Protein AF-A0A8S8YE84-F1 (afdb_monomer)

Solvent-accessible surface area (backbone atoms only — not comparable to full-atom values): 8171 Å² total; per-residue (Å²): 135,80,80,78,67,83,78,55,69,49,54,36,34,30,76,37,58,85,49,48,85,83,68,82,84,55,29,76,72,61,69,41,70,34,80,41,85,93,68,69,41,74,87,87,83,79,94,65,57,44,78,41,42,28,37,36,42,40,28,42,82,83,72,57,69,50,77,49,81,46,81,45,76,43,71,65,81,81,84,68,77,81,56,85,89,72,59,50,74,67,53,52,55,53,48,66,70,67,57,50,74,70,57,52,51,51,53,51,50,53,51,49,51,51,63,68,58,59,77,76,72,82,81,80,86,84,134

Foldseek 3Di:
DDPPDPWQKFKWKQWAQVDDPVPPPGSRPPTDGAPDSVPSDDDDDDPDWAKGKMKMWIATPVRDIDMDIDIDTGDDDDPDDDDPVPADPVNVVVVVVVDDPVNVVVVVVVVVCCVVVPPPPPPPPDD

Nearest PDB structures (foldseek):
  4jgu-assembly2_B  TM=8.884E-01  e=2.080E-02  Hathewaya histolytica
  6aem-assembly2_B  TM=9.064E-01  e=4.251E-02  Vibrio anguillarum
  4l9d-assembly2_B  TM=8.237E-01  e=3.773E-02  Vibrio cholerae M66-2
  4kkq-assembly1_B  TM=4.830E-01  e=1.124E+00  Vibrio cholerae MJ-1236
  4be5-assembly1_A  TM=3.523E-01  e=7.411E-01  Vibrio cholerae MJ-1236

Mean predicted aligned error: 15.12 Å

Secondary structure (DSSP, 8-state):
---------EEEEES-TT--SS-SS-SS--PBPPSSTTTT------SS-EEEEEEEEEE-TT--EEEEEEEEEEPPP--SPPPGGG--HHHHHHHHHH--HHHHHHHHHHHHHHHHHGGGSTTSS--

pLDDT: mean 82.08, std 15.14, range [37.94, 97.88]

Radius of gyration: 28.69 Å; Cα contacts (8 Å, |Δi|>4): 138; chains: 1; bounding box: 57×72×67 Å

Structure (mmCIF, N/CA/C/O backbone):
data_AF-A0A8S8YE84-F1
#
_entry.id   AF-A0A8S8YE84-F1
#
loop_
_atom_site.group_PDB
_atom_site.id
_atom_site.type_symbol
_atom_site.label_atom_id
_atom_site.label_alt_id
_atom_site.label_comp_id
_atom_site.label_asym_id
_atom_site.label_entity_id
_atom_site.label_seq_id
_atom_site.pdbx_PDB_ins_code
_atom_site.Cartn_x
_atom_site.Cartn_y
_atom_site.Cartn_z
_atom_site.occupancy
_atom_site.B_iso_or_equiv
_atom_site.auth_seq_id
_atom_site.auth_comp_id
_atom_site.auth_asym_id
_atom_site.auth_atom_id
_atom_site.pdbx_PDB_model_num
ATOM 1 N N . MET A 1 1 ? -23.578 17.883 32.231 1.00 37.94 1 MET A N 1
ATOM 2 C CA . MET A 1 1 ? -22.298 17.908 31.494 1.00 37.94 1 MET A CA 1
ATOM 3 C C . MET A 1 1 ? -21.721 16.506 31.522 1.00 37.94 1 MET A C 1
ATOM 5 O O . MET A 1 1 ? -21.275 16.076 32.575 1.00 37.94 1 MET A O 1
ATOM 9 N N . ARG A 1 2 ? -21.852 15.749 30.427 1.00 41.88 2 ARG A N 1
ATOM 10 C CA . ARG A 1 2 ? -21.167 14.459 30.274 1.00 41.88 2 ARG A CA 1
ATOM 11 C C . ARG A 1 2 ? -19.778 14.769 29.732 1.00 41.88 2 ARG A C 1
ATOM 13 O O . ARG A 1 2 ? -19.678 15.458 28.721 1.00 41.88 2 ARG A O 1
ATOM 20 N N . CYS A 1 3 ? -18.744 14.328 30.441 1.00 47.53 3 CYS A N 1
ATOM 21 C CA . CYS A 1 3 ? -17.380 14.345 29.940 1.00 47.53 3 CYS A CA 1
ATOM 22 C C . CYS A 1 3 ? -17.359 13.565 28.624 1.00 47.53 3 CYS A C 1
ATOM 24 O O . CYS A 1 3 ? -17.723 12.389 28.600 1.00 47.53 3 CYS A O 1
ATOM 26 N N . LEU A 1 4 ? -16.995 14.240 27.536 1.00 48.81 4 LEU A N 1
ATOM 27 C CA . LEU A 1 4 ? -16.584 13.584 26.307 1.00 48.81 4 LEU A CA 1
ATOM 28 C C . LEU A 1 4 ? -15.291 12.852 26.667 1.00 48.81 4 LEU A C 1
ATOM 30 O O . LEU A 1 4 ? -14.251 13.486 26.822 1.00 48.81 4 LEU A O 1
ATOM 34 N N . ALA A 1 5 ? -15.387 11.546 26.919 1.00 53.44 5 ALA A N 1
ATOM 35 C CA . ALA A 1 5 ? -14.217 10.685 26.878 1.00 53.44 5 ALA A CA 1
ATOM 36 C C . ALA A 1 5 ? -13.524 10.954 25.538 1.00 53.44 5 ALA A C 1
ATOM 38 O O . ALA A 1 5 ? -14.217 11.060 24.524 1.00 53.44 5 ALA A O 1
ATOM 39 N N . GLU A 1 6 ? -12.203 11.126 25.540 1.00 58.94 6 GLU A N 1
ATOM 40 C CA . GLU A 1 6 ? -11.406 11.137 24.314 1.00 58.94 6 GLU A CA 1
ATOM 41 C C . GLU A 1 6 ? -11.831 9.935 23.469 1.00 58.94 6 GLU A C 1
ATOM 43 O O . GLU A 1 6 ? -11.567 8.785 23.816 1.00 58.94 6 GLU A O 1
ATOM 48 N N . GLN A 1 7 ? -12.587 10.194 22.403 1.00 65.00 7 GLN A N 1
ATOM 49 C CA . GLN A 1 7 ? -13.010 9.159 21.475 1.00 65.00 7 GLN A CA 1
ATOM 50 C C . GLN A 1 7 ? -11.792 8.845 20.616 1.00 65.00 7 GLN A C 1
ATOM 52 O O . GLN A 1 7 ? -11.568 9.460 19.577 1.00 65.00 7 GLN A O 1
ATOM 57 N N . ARG A 1 8 ? -10.943 7.950 21.123 1.00 78.31 8 ARG A N 1
ATOM 58 C CA . ARG A 1 8 ? -9.811 7.413 20.379 1.00 78.31 8 ARG A CA 1
ATOM 59 C C . ARG A 1 8 ? -10.351 6.389 19.390 1.00 78.31 8 ARG A C 1
ATOM 61 O O . ARG A 1 8 ? -10.933 5.391 19.807 1.00 78.31 8 ARG A O 1
ATOM 68 N N . ILE A 1 9 ? -10.168 6.662 18.105 1.00 87.56 9 ILE A N 1
ATOM 69 C CA . ILE A 1 9 ? -10.390 5.682 17.046 1.00 87.56 9 ILE A CA 1
ATOM 70 C C . ILE A 1 9 ? -9.145 4.803 16.975 1.00 87.56 9 ILE A C 1
ATOM 72 O O . ILE A 1 9 ? -8.027 5.304 17.082 1.00 87.56 9 ILE A O 1
ATOM 76 N N . LEU A 1 10 ? -9.334 3.498 16.833 1.00 89.75 10 LEU A N 1
ATOM 77 C CA . LEU A 1 10 ? -8.271 2.567 16.470 1.00 89.75 10 LEU A CA 1
ATOM 78 C C . LEU A 1 10 ? -8.476 2.208 15.004 1.00 89.75 10 LEU A C 1
ATOM 80 O O . LEU A 1 10 ? -9.590 1.855 14.633 1.00 89.75 10 LEU A O 1
ATOM 84 N N . ALA A 1 11 ? -7.434 2.335 14.186 1.00 91.94 11 ALA A N 1
ATOM 85 C CA . ALA A 1 11 ? -7.480 1.920 12.789 1.00 91.94 11 ALA A CA 1
ATOM 86 C C . ALA A 1 11 ? -6.453 0.817 12.544 1.00 91.94 11 ALA A C 1
ATOM 88 O O . ALA A 1 11 ? -5.300 0.976 12.946 1.00 91.94 11 ALA A O 1
ATOM 89 N N . LEU A 1 12 ? -6.871 -0.257 11.887 1.00 94.81 12 LEU A N 1
ATOM 90 C CA . LEU A 1 12 ? -6.040 -1.372 11.448 1.00 94.81 12 LEU A CA 1
ATOM 91 C C . LEU A 1 12 ? -6.104 -1.481 9.925 1.00 94.81 12 LEU A C 1
ATOM 93 O O . LEU A 1 12 ? -7.088 -1.068 9.306 1.00 94.81 12 LEU A O 1
ATOM 97 N N . TRP A 1 13 ? -5.031 -1.998 9.337 1.00 96.25 13 TRP A N 1
ATOM 98 C CA . TRP A 1 13 ? -4.847 -2.077 7.893 1.00 96.25 13 TRP A CA 1
ATOM 99 C C . TRP A 1 13 ? -4.606 -3.517 7.468 1.00 96.25 13 TRP A C 1
ATOM 101 O O . TRP A 1 13 ? -3.699 -4.145 7.986 1.00 96.25 13 TRP A O 1
ATOM 111 N N . GLU A 1 14 ? -5.363 -3.987 6.495 1.00 96.88 14 GLU A N 1
ATOM 112 C CA . GLU A 1 14 ? -5.089 -5.180 5.700 1.00 96.88 14 GLU A CA 1
ATOM 113 C C . GLU A 1 14 ? -4.572 -4.696 4.339 1.00 96.88 14 GLU A C 1
ATOM 115 O O . GLU A 1 14 ? -5.203 -3.848 3.700 1.00 96.88 14 GLU A O 1
ATOM 120 N N . LEU A 1 15 ? -3.380 -5.130 3.943 1.00 96.06 15 LEU A N 1
ATOM 121 C CA . LEU A 1 15 ? -2.613 -4.547 2.843 1.00 96.06 15 LEU A CA 1
ATOM 122 C C . LEU A 1 15 ? -2.822 -5.276 1.511 1.00 96.06 15 LEU A C 1
ATOM 124 O O . LEU A 1 15 ? -2.607 -4.656 0.465 1.00 96.06 15 LEU A O 1
ATOM 128 N N . ASP A 1 16 ? -3.265 -6.533 1.526 1.00 95.75 16 ASP A N 1
ATOM 129 C CA . ASP A 1 16 ? -3.649 -7.264 0.320 1.00 95.75 16 ASP A CA 1
ATOM 130 C C . ASP A 1 16 ? -4.636 -8.396 0.641 1.00 95.75 16 ASP A C 1
ATOM 132 O O . ASP A 1 16 ? -4.233 -9.462 1.077 1.00 95.75 16 ASP A O 1
ATOM 136 N N . LEU A 1 17 ? -5.922 -8.204 0.320 1.00 96.44 17 LEU A N 1
ATOM 137 C CA . LEU A 1 17 ? -6.990 -9.192 0.575 1.00 96.44 17 LEU A CA 1
ATOM 138 C C . LEU A 1 17 ? -6.828 -10.553 -0.139 1.00 96.44 17 LEU A C 1
ATOM 140 O O . LEU A 1 17 ? -7.696 -11.421 -0.011 1.00 96.44 17 LEU A O 1
ATOM 144 N N . GLU A 1 18 ? -5.812 -10.710 -0.988 1.00 95.38 18 GLU A N 1
ATOM 145 C CA . GLU A 1 18 ? -5.537 -11.943 -1.731 1.00 95.38 18 GLU A CA 1
ATOM 146 C C . GLU A 1 18 ? -4.329 -12.727 -1.189 1.00 95.38 18 GLU A C 1
ATOM 148 O O . GLU A 1 18 ? -4.059 -13.826 -1.688 1.00 95.38 18 GLU A O 1
ATOM 153 N N . VAL A 1 19 ? -3.604 -12.192 -0.203 1.00 94.12 19 VAL A N 1
ATOM 154 C CA . VAL A 1 19 ? -2.397 -12.804 0.366 1.00 94.12 19 VAL A CA 1
ATOM 155 C C . VAL A 1 19 ? -2.651 -13.159 1.825 1.00 94.12 19 VAL A C 1
ATOM 157 O O . VAL A 1 19 ? -3.117 -12.330 2.580 1.00 94.12 19 VAL A O 1
ATOM 160 N N . ASP A 1 20 ? -2.342 -14.403 2.180 1.00 95.31 20 ASP A N 1
ATOM 161 C CA . ASP A 1 20 ? -2.355 -14.919 3.552 1.00 95.31 20 ASP A CA 1
ATOM 162 C C . ASP A 1 20 ? -0.911 -14.864 4.075 1.00 95.31 20 ASP A C 1
ATOM 164 O O . ASP A 1 20 ? -0.086 -15.720 3.732 1.00 95.31 20 ASP A O 1
ATOM 168 N N . ASP A 1 21 ? -0.578 -13.780 4.778 1.00 93.12 21 ASP A N 1
ATOM 169 C CA . ASP A 1 21 ? 0.777 -13.468 5.250 1.00 93.12 21 ASP A CA 1
ATOM 170 C C . ASP A 1 21 ? 1.153 -14.277 6.506 1.00 93.12 21 ASP A C 1
ATOM 172 O O . ASP A 1 21 ? 2.339 -14.581 6.706 1.00 93.12 21 ASP A O 1
ATOM 176 N N . ASP A 1 22 ? 0.184 -14.619 7.364 1.00 94.38 22 ASP A N 1
ATOM 177 C CA . ASP A 1 22 ? 0.414 -15.397 8.588 1.00 94.38 22 ASP A CA 1
ATOM 178 C C . ASP A 1 22 ? 0.195 -16.920 8.445 1.00 94.38 22 ASP A C 1
ATOM 180 O O . ASP A 1 22 ? 0.552 -17.687 9.352 1.00 94.38 22 ASP A O 1
ATOM 184 N N . GLU A 1 23 ? -0.247 -17.354 7.262 1.00 95.94 23 GLU A N 1
ATOM 185 C CA . GLU A 1 23 ? -0.496 -18.736 6.843 1.00 95.94 23 GLU A CA 1
ATOM 186 C C . GLU A 1 23 ? -1.585 -19.448 7.675 1.00 95.94 23 GLU A C 1
ATOM 188 O O . GLU A 1 23 ? -1.551 -20.679 7.842 1.00 95.94 23 GLU A O 1
ATOM 193 N N . ASP A 1 24 ? -2.562 -18.709 8.215 1.00 96.56 24 ASP A N 1
ATOM 194 C CA . ASP A 1 24 ? -3.683 -19.280 8.972 1.00 96.56 24 ASP A CA 1
ATOM 195 C C . ASP A 1 24 ? -4.823 -19.838 8.090 1.00 96.56 24 ASP A C 1
ATOM 197 O O . ASP A 1 24 ? -5.713 -20.555 8.579 1.00 96.56 24 ASP A O 1
ATOM 201 N N . GLY A 1 25 ? -4.743 -19.617 6.775 1.00 96.06 25 GLY A N 1
ATOM 202 C CA . GLY A 1 25 ? -5.706 -20.058 5.772 1.00 96.06 25 GLY A CA 1
ATOM 203 C C . GLY A 1 25 ? -6.797 -19.034 5.455 1.00 96.06 25 GLY A C 1
ATOM 204 O O . GLY A 1 25 ? -7.746 -19.377 4.733 1.00 96.06 25 GLY A O 1
ATOM 205 N N . ILE A 1 26 ? -6.701 -17.819 5.989 1.00 96.31 26 ILE A N 1
ATOM 206 C CA . ILE A 1 26 ? -7.578 -16.686 5.713 1.00 96.31 26 ILE A CA 1
ATOM 207 C C . ILE A 1 26 ? -6.687 -15.556 5.177 1.00 96.31 26 ILE A C 1
ATOM 209 O O . ILE A 1 26 ? -5.693 -15.201 5.774 1.00 96.31 26 ILE A O 1
ATOM 213 N N . ALA A 1 27 ? -7.016 -15.022 4.000 1.00 95.06 27 ALA A N 1
ATOM 214 C CA . ALA A 1 27 ? -6.176 -14.027 3.318 1.00 95.06 27 ALA A CA 1
ATOM 215 C C . ALA A 1 27 ? -6.608 -12.572 3.577 1.00 95.06 27 ALA A C 1
ATOM 217 O O . ALA A 1 27 ? -6.126 -11.653 2.931 1.00 95.06 27 ALA A O 1
ATOM 218 N N . ASP A 1 28 ? -7.630 -12.349 4.408 1.00 95.12 28 ASP A N 1
ATOM 219 C CA . ASP A 1 28 ? -8.219 -11.019 4.618 1.00 95.12 28 ASP A CA 1
ATOM 220 C C . ASP A 1 28 ? -8.279 -10.592 6.091 1.00 95.12 28 ASP A C 1
ATOM 222 O O . ASP A 1 28 ? -9.131 -9.781 6.481 1.00 95.12 28 ASP A O 1
ATOM 226 N N . ASN A 1 29 ? -7.382 -11.147 6.911 1.00 94.88 29 ASN A N 1
ATOM 227 C CA . ASN A 1 29 ? -7.276 -10.923 8.354 1.00 94.88 29 ASN A CA 1
ATOM 228 C C . ASN A 1 29 ? -5.839 -10.680 8.859 1.00 94.88 29 ASN A C 1
ATOM 230 O O . ASN A 1 29 ? -5.619 -10.737 10.075 1.00 94.88 29 ASN A O 1
ATOM 234 N N . ASP A 1 30 ? -4.906 -10.312 7.985 1.00 95.31 30 ASP A N 1
ATOM 235 C CA . ASP A 1 30 ? -3.512 -9.982 8.287 1.00 95.31 30 ASP A CA 1
ATOM 236 C C . ASP A 1 30 ? -3.364 -8.515 8.741 1.00 95.31 30 ASP A C 1
ATOM 238 O O . ASP A 1 30 ? -2.698 -7.662 8.146 1.00 95.31 30 ASP A O 1
ATOM 242 N N . TRP A 1 31 ? -4.016 -8.180 9.857 1.00 94.94 31 TRP A N 1
ATOM 243 C CA . TRP A 1 31 ? -4.125 -6.798 10.327 1.00 94.94 31 TRP A CA 1
ATOM 244 C C . TRP A 1 31 ? -2.800 -6.188 10.814 1.00 94.94 31 TRP A C 1
ATOM 246 O O . TRP A 1 31 ? -2.218 -6.583 11.827 1.00 94.94 31 TRP A O 1
ATOM 256 N N . VAL A 1 32 ? -2.409 -5.081 10.187 1.00 94.56 32 VAL A N 1
ATOM 257 C CA . VAL A 1 32 ? -1.235 -4.273 10.518 1.00 94.56 32 VAL A CA 1
ATOM 258 C C . VAL A 1 32 ? -1.635 -2.996 11.278 1.00 94.56 32 VAL A C 1
ATOM 260 O O . VAL A 1 32 ? -2.473 -2.213 10.809 1.00 94.56 32 VAL A O 1
ATOM 263 N N . PRO A 1 33 ? -1.028 -2.715 12.449 1.00 92.00 33 PRO A N 1
ATOM 264 C CA . PRO A 1 33 ? -1.253 -1.468 13.167 1.00 92.00 33 PRO A CA 1
ATOM 265 C C . PRO A 1 33 ? -0.514 -0.288 12.508 1.00 92.00 33 PRO A C 1
ATOM 267 O O . PRO A 1 33 ? 0.508 -0.464 11.839 1.00 92.00 33 PRO A O 1
ATOM 270 N N . PRO A 1 34 ? -0.968 0.955 12.729 1.00 90.38 34 PRO A N 1
ATOM 271 C CA . PRO A 1 34 ? -0.317 2.129 12.170 1.00 90.38 34 PRO A CA 1
ATOM 272 C C . PRO A 1 34 ? 1.072 2.335 12.787 1.00 90.38 34 PRO A C 1
ATOM 274 O O . PRO A 1 34 ? 1.291 2.094 13.973 1.00 90.38 34 PRO A O 1
ATOM 277 N N . VAL A 1 35 ? 1.998 2.890 11.999 1.00 86.94 35 VAL A N 1
ATOM 278 C CA . VAL A 1 35 ? 3.384 3.196 12.411 1.00 86.94 35 VAL A CA 1
ATOM 279 C C . VAL A 1 35 ? 3.414 4.102 13.646 1.00 86.94 35 VAL A C 1
ATOM 281 O O . VAL A 1 35 ? 4.313 4.003 14.482 1.00 86.94 35 VAL A O 1
ATOM 284 N N . ARG A 1 36 ? 2.427 4.999 13.762 1.00 78.06 36 ARG A N 1
ATOM 285 C CA . ARG A 1 36 ? 2.123 5.754 14.980 1.00 78.06 36 ARG A CA 1
ATOM 286 C C . ARG A 1 36 ? 0.618 5.947 15.128 1.00 78.06 36 ARG A C 1
ATOM 288 O O . ARG A 1 36 ? -0.045 6.315 14.154 1.00 78.06 36 ARG A O 1
ATOM 295 N N . GLU A 1 37 ? 0.117 5.773 16.351 1.00 67.69 37 GLU A N 1
ATOM 296 C CA . GLU A 1 37 ? -1.312 5.868 16.698 1.00 67.69 37 GLU A CA 1
ATOM 297 C C . GLU A 1 37 ?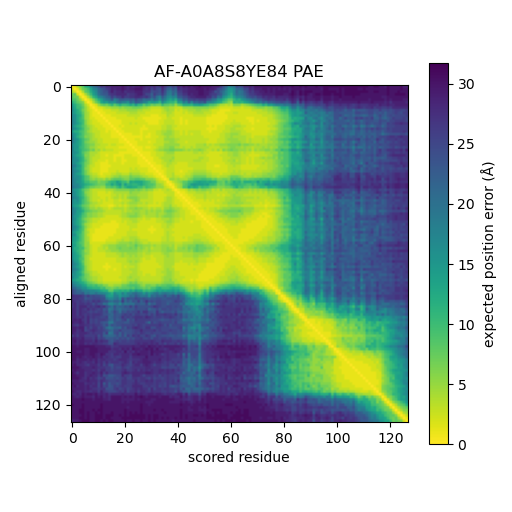 -1.946 7.225 16.342 1.00 67.69 37 GLU A C 1
ATOM 299 O O . GLU A 1 37 ? -3.133 7.289 16.050 1.00 67.69 37 GLU A O 1
ATOM 304 N N . ASP A 1 38 ? -1.169 8.311 16.315 1.00 70.31 38 ASP A N 1
ATOM 305 C CA . ASP A 1 38 ? -1.646 9.662 15.991 1.00 70.31 38 ASP A CA 1
ATOM 306 C C . ASP A 1 38 ? -1.760 9.935 14.483 1.00 70.31 38 ASP A C 1
ATOM 308 O O . ASP A 1 38 ? -2.404 10.902 14.073 1.00 70.31 38 ASP A O 1
ATOM 312 N N . THR A 1 39 ? -1.137 9.100 13.646 1.00 71.94 39 THR A N 1
ATOM 313 C CA . THR A 1 39 ? -1.085 9.327 12.195 1.00 71.94 39 THR A CA 1
ATOM 314 C C . THR A 1 39 ? -2.005 8.419 11.392 1.00 71.94 39 THR A C 1
ATOM 316 O O . THR A 1 39 ? -2.302 8.768 10.252 1.00 71.94 39 THR A O 1
ATOM 319 N N . TYR A 1 40 ? -2.444 7.283 11.950 1.00 86.81 40 TYR A N 1
ATOM 320 C CA . TYR A 1 40 ? -3.210 6.238 11.248 1.00 86.81 40 TYR A CA 1
ATOM 321 C C . TYR A 1 40 ? -2.561 5.762 9.936 1.00 86.81 40 TYR A C 1
ATOM 323 O O . TYR A 1 40 ? -3.243 5.266 9.047 1.00 86.81 40 TYR A O 1
ATOM 331 N N . ARG A 1 41 ? -1.243 5.944 9.787 1.00 89.31 41 ARG A N 1
ATOM 332 C CA . ARG A 1 41 ? -0.497 5.627 8.565 1.00 89.31 41 ARG A CA 1
ATOM 333 C C . ARG A 1 41 ? 0.213 4.296 8.700 1.00 89.31 41 ARG A C 1
ATOM 335 O O . ARG A 1 41 ? 0.881 4.059 9.704 1.00 89.31 41 ARG A O 1
ATOM 342 N N . VAL A 1 42 ? 0.166 3.514 7.634 1.00 91.88 42 VAL A N 1
ATOM 343 C CA . VAL A 1 42 ? 1.025 2.352 7.407 1.00 91.88 42 VAL A CA 1
ATOM 344 C C . VAL A 1 42 ? 2.008 2.662 6.273 1.00 91.88 42 VAL A C 1
ATOM 346 O O . VAL A 1 42 ? 1.760 3.542 5.446 1.00 91.88 42 VAL A O 1
ATOM 349 N N . ALA A 1 43 ? 3.156 1.991 6.268 1.00 89.94 43 ALA A N 1
ATOM 350 C CA . ALA A 1 43 ? 4.120 2.043 5.178 1.00 89.94 43 ALA A CA 1
ATOM 351 C C . ALA A 1 43 ? 4.450 0.609 4.765 1.00 89.94 43 ALA A C 1
ATOM 353 O O . ALA A 1 43 ? 4.832 -0.194 5.611 1.00 89.94 43 ALA A O 1
ATOM 354 N N . VAL A 1 44 ? 4.306 0.312 3.476 1.00 90.38 44 VAL A N 1
ATOM 355 C CA . VAL A 1 44 ? 4.518 -1.017 2.896 1.00 90.38 44 VAL A CA 1
ATOM 356 C C . VAL A 1 44 ? 5.259 -0.890 1.571 1.00 90.38 44 VAL A C 1
ATOM 358 O O . VAL A 1 44 ? 5.150 0.126 0.881 1.00 90.38 44 VAL A O 1
ATOM 361 N N . VAL A 1 45 ? 6.036 -1.918 1.240 1.00 90.75 45 VAL A N 1
ATOM 362 C CA . VAL A 1 45 ? 6.697 -2.079 -0.054 1.00 90.75 45 VAL A CA 1
ATOM 363 C C . VAL A 1 45 ? 6.204 -3.387 -0.653 1.00 90.75 45 VAL A C 1
ATOM 365 O O . VAL A 1 45 ? 6.368 -4.437 -0.041 1.00 90.75 45 VAL A O 1
ATOM 368 N N . TYR A 1 46 ? 5.620 -3.318 -1.844 1.00 92.44 46 TYR A N 1
ATOM 369 C CA . TYR A 1 46 ? 5.158 -4.495 -2.570 1.00 92.44 46 TYR A CA 1
ATOM 370 C C . TYR A 1 46 ? 6.287 -5.059 -3.432 1.00 92.44 46 TYR A C 1
ATOM 372 O O . TYR A 1 46 ? 6.977 -4.308 -4.123 1.00 92.44 46 TYR A O 1
ATOM 380 N N . GLY A 1 47 ? 6.463 -6.381 -3.399 1.00 89.88 47 GLY A N 1
ATOM 381 C CA . GLY A 1 47 ? 7.455 -7.074 -4.227 1.00 89.88 47 GLY A CA 1
ATOM 382 C C . GLY A 1 47 ? 7.035 -7.227 -5.691 1.00 89.88 47 GLY A C 1
ATOM 383 O O . GLY A 1 47 ? 7.891 -7.337 -6.566 1.00 89.88 47 GLY A O 1
ATOM 384 N N . GLU A 1 48 ? 5.730 -7.202 -5.971 1.00 90.62 48 GLU A N 1
ATOM 385 C CA . GLU A 1 48 ? 5.180 -7.426 -7.307 1.00 90.62 48 GLU A CA 1
ATOM 386 C C . GLU A 1 48 ? 4.245 -6.297 -7.739 1.00 90.62 48 GLU A C 1
ATOM 388 O O . GLU A 1 48 ? 3.396 -5.832 -6.975 1.00 90.62 48 GLU A O 1
ATOM 393 N N . ALA A 1 49 ? 4.378 -5.902 -9.006 1.00 93.94 49 ALA A N 1
ATOM 394 C CA . ALA A 1 49 ? 3.478 -4.958 -9.648 1.00 93.94 49 ALA A CA 1
ATOM 395 C C . ALA A 1 49 ? 2.090 -5.568 -9.848 1.00 93.94 49 ALA A C 1
ATOM 397 O O . ALA A 1 49 ? 1.960 -6.764 -10.110 1.00 93.94 49 ALA A O 1
ATOM 398 N N . GLY A 1 50 ? 1.060 -4.731 -9.819 1.00 94.50 50 GLY A N 1
ATOM 399 C CA . GLY A 1 50 ? -0.310 -5.176 -10.035 1.00 94.50 50 GLY A CA 1
ATOM 400 C C . GLY A 1 50 ? -1.318 -4.388 -9.220 1.00 94.50 50 GLY A C 1
ATOM 401 O O . GLY A 1 50 ? -0.964 -3.546 -8.394 1.00 94.50 50 GLY A O 1
ATOM 402 N N . ARG A 1 51 ? -2.591 -4.675 -9.479 1.00 95.88 51 ARG A N 1
ATOM 403 C CA . ARG A 1 51 ? -3.693 -4.133 -8.694 1.00 95.88 51 ARG A CA 1
ATOM 404 C C . ARG A 1 51 ? -3.791 -4.891 -7.376 1.00 95.88 51 ARG A C 1
ATOM 406 O O . ARG A 1 51 ? -3.687 -6.112 -7.385 1.00 95.88 51 ARG A O 1
ATOM 413 N N . ARG A 1 52 ? -3.997 -4.169 -6.281 1.00 96.06 52 ARG A N 1
ATOM 414 C CA . ARG A 1 52 ? -4.145 -4.710 -4.925 1.00 96.06 52 ARG A CA 1
ATOM 415 C C . ARG A 1 52 ? -5.364 -4.087 -4.264 1.00 96.06 52 ARG A C 1
ATOM 417 O O . ARG A 1 52 ? -5.688 -2.934 -4.564 1.00 96.06 52 ARG A O 1
ATOM 424 N N . THR A 1 53 ? -6.001 -4.826 -3.363 1.00 97.62 53 THR A N 1
ATOM 425 C CA . THR A 1 53 ? -7.120 -4.311 -2.566 1.00 97.62 53 THR A CA 1
ATOM 426 C C . THR A 1 53 ? -6.675 -4.202 -1.118 1.00 97.62 53 THR A C 1
ATOM 428 O O . THR A 1 53 ? -6.341 -5.206 -0.502 1.00 97.62 53 THR A O 1
ATOM 431 N N . VAL A 1 54 ? -6.672 -2.982 -0.586 1.00 96.88 54 VAL A N 1
ATOM 432 C CA . VAL A 1 54 ? -6.329 -2.677 0.809 1.00 96.88 54 VAL A CA 1
ATOM 433 C C . VAL A 1 54 ? -7.625 -2.483 1.586 1.00 96.88 54 VAL A C 1
ATOM 435 O O . VAL A 1 54 ? -8.501 -1.753 1.121 1.00 96.88 54 VAL A O 1
ATOM 438 N N . ARG A 1 55 ? -7.744 -3.056 2.784 1.00 97.25 55 ARG A N 1
ATOM 439 C CA . ARG A 1 55 ? -8.880 -2.830 3.686 1.00 97.25 55 ARG A CA 1
ATOM 440 C C . ARG A 1 55 ? -8.444 -2.085 4.936 1.00 97.25 55 ARG A C 1
ATOM 442 O O . ARG A 1 55 ? -7.413 -2.356 5.535 1.00 97.25 55 ARG A O 1
ATOM 449 N N . ILE A 1 56 ? -9.263 -1.130 5.350 1.00 95.75 56 ILE A N 1
ATOM 450 C CA . ILE A 1 56 ? -9.072 -0.371 6.583 1.00 95.75 56 ILE A CA 1
ATOM 451 C C . ILE A 1 56 ? -10.248 -0.680 7.492 1.00 95.75 56 ILE A C 1
ATOM 453 O O . ILE A 1 56 ? -11.391 -0.438 7.105 1.00 95.75 56 ILE A O 1
ATOM 457 N N . GLU A 1 57 ? -9.978 -1.150 8.704 1.00 95.69 57 GLU A N 1
ATOM 458 C CA . GLU A 1 57 ? -10.974 -1.240 9.767 1.00 95.69 57 GLU A CA 1
ATOM 459 C C . GLU A 1 57 ? -10.731 -0.122 10.779 1.00 95.69 57 GLU A C 1
ATOM 461 O O . GLU A 1 57 ? -9.625 0.041 11.285 1.00 95.69 57 GLU A O 1
ATOM 466 N N . ALA A 1 58 ? -11.766 0.658 11.083 1.00 93.56 58 ALA A N 1
ATOM 467 C CA . ALA A 1 58 ? -11.721 1.697 12.100 1.00 93.56 58 ALA A CA 1
ATOM 468 C C . ALA A 1 58 ? -12.784 1.440 13.169 1.00 93.56 58 ALA A C 1
ATOM 470 O O . ALA A 1 58 ? -13.978 1.469 12.869 1.00 93.56 58 ALA A O 1
ATOM 471 N N . CYS A 1 59 ? -12.352 1.241 14.413 1.00 92.69 59 CYS A N 1
ATOM 472 C CA . CYS A 1 59 ? -13.216 0.965 15.556 1.00 92.69 59 CYS A CA 1
ATOM 473 C C . CYS A 1 59 ? -13.201 2.116 16.570 1.00 92.69 59 CYS A C 1
ATOM 475 O O . CYS A 1 59 ? -12.152 2.699 16.866 1.00 92.69 59 CYS A O 1
ATOM 477 N N . ASP A 1 60 ? -14.368 2.436 17.129 1.00 90.81 60 ASP A N 1
ATOM 478 C CA . ASP A 1 60 ? -14.495 3.392 18.229 1.00 90.81 60 ASP A CA 1
ATOM 479 C C . ASP A 1 60 ? -14.225 2.756 19.609 1.00 90.81 60 ASP A C 1
ATOM 481 O O . ASP A 1 60 ? -14.010 1.551 19.757 1.00 90.81 60 ASP A O 1
ATOM 485 N N . ALA A 1 61 ? -14.269 3.574 20.666 1.00 87.94 61 ALA A N 1
ATOM 486 C CA . ALA A 1 61 ? -14.060 3.119 22.043 1.00 87.94 61 ALA A CA 1
ATOM 487 C C . ALA A 1 61 ? -15.166 2.177 22.578 1.00 87.94 61 ALA A C 1
ATOM 489 O O . ALA A 1 61 ? -15.019 1.620 23.667 1.00 87.94 61 ALA A O 1
ATOM 490 N N . LEU A 1 62 ? -16.278 2.026 21.853 1.00 90.69 62 LEU A N 1
ATOM 491 C CA . LEU A 1 62 ? -17.374 1.100 22.145 1.00 90.69 62 LEU A CA 1
ATOM 492 C C . LEU A 1 62 ? -17.311 -0.159 21.266 1.00 90.69 62 LEU A C 1
ATOM 494 O O . LEU A 1 62 ? -18.242 -0.965 21.304 1.00 90.69 62 LEU A O 1
ATOM 498 N N . ASN A 1 63 ? -16.217 -0.339 20.518 1.00 89.00 63 ASN A N 1
ATOM 499 C CA . ASN A 1 63 ? -15.989 -1.453 19.606 1.00 89.00 63 ASN A CA 1
ATOM 500 C C . ASN A 1 63 ? -16.998 -1.504 18.442 1.00 89.00 63 ASN A C 1
ATOM 502 O O . ASN A 1 63 ? -17.342 -2.581 17.953 1.00 89.00 63 ASN A O 1
ATOM 506 N N . GLN A 1 64 ? -17.504 -0.342 18.019 1.00 93.00 64 GLN A N 1
ATOM 507 C CA . GLN A 1 64 ? -18.258 -0.195 16.777 1.00 93.00 64 GLN A CA 1
ATOM 508 C C . GLN A 1 64 ? -17.277 0.077 15.641 1.00 93.00 64 GLN A C 1
ATOM 510 O O . GLN A 1 64 ? -16.565 1.081 15.676 1.00 93.00 64 GLN A O 1
ATOM 515 N N . CYS A 1 65 ? -17.247 -0.815 14.651 1.00 94.25 65 CYS A N 1
ATOM 516 C CA . CYS A 1 65 ? -16.265 -0.785 13.573 1.00 94.25 65 CYS A CA 1
ATOM 517 C C . CYS A 1 65 ? -16.906 -0.446 12.224 1.00 94.25 65 CYS A C 1
ATOM 519 O O . CYS A 1 65 ? -18.045 -0.826 11.940 1.00 94.25 65 CYS A O 1
ATOM 521 N N . ALA A 1 66 ? -16.156 0.269 11.393 1.00 95.81 66 ALA A N 1
ATOM 522 C CA . ALA A 1 66 ? -16.460 0.509 9.991 1.00 95.81 66 ALA A CA 1
ATOM 523 C C . ALA A 1 66 ? -15.285 0.037 9.132 1.00 95.81 66 ALA A C 1
ATOM 525 O O . ALA A 1 66 ? -14.132 0.191 9.531 1.00 95.81 66 ALA A O 1
ATOM 526 N N . MET A 1 67 ? -15.590 -0.504 7.953 1.00 96.38 67 MET A N 1
ATOM 527 C CA . MET A 1 67 ? -14.596 -0.998 7.003 1.00 96.38 6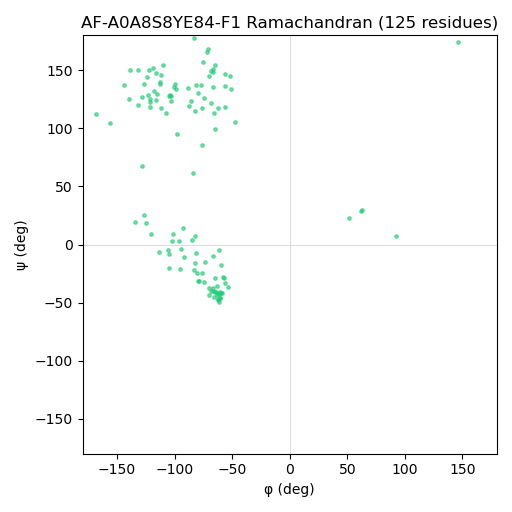7 MET A CA 1
ATOM 528 C C . MET A 1 67 ? -14.626 -0.185 5.710 1.00 96.38 67 MET A C 1
ATOM 530 O O . MET A 1 67 ? -15.688 0.291 5.291 1.00 96.38 67 MET A O 1
ATOM 534 N N . LEU A 1 68 ? -13.465 -0.040 5.079 1.00 96.88 68 LEU A N 1
ATOM 535 C CA . LEU A 1 68 ? -13.303 0.577 3.768 1.00 96.88 68 LEU A CA 1
ATOM 536 C C . LEU A 1 68 ? -12.289 -0.215 2.945 1.00 96.88 68 LEU A C 1
ATOM 538 O O . LEU A 1 68 ? -11.142 -0.336 3.363 1.00 96.88 68 LEU A O 1
ATOM 542 N N . ASP A 1 69 ? -12.702 -0.638 1.753 1.00 97.88 69 ASP A N 1
ATOM 543 C CA . ASP A 1 69 ? -11.826 -1.278 0.773 1.00 97.88 69 ASP A CA 1
ATOM 544 C C . ASP A 1 69 ? -11.384 -0.236 -0.267 1.00 97.88 69 ASP A C 1
ATOM 546 O O . ASP A 1 69 ? -12.191 0.563 -0.760 1.00 97.88 69 ASP A O 1
ATOM 550 N N . VAL A 1 70 ? -10.088 -0.217 -0.574 1.00 96.75 70 VAL A N 1
ATOM 551 C CA . VAL A 1 70 ? -9.449 0.721 -1.498 1.00 96.75 70 VAL A CA 1
ATOM 552 C C . VAL A 1 70 ? -8.570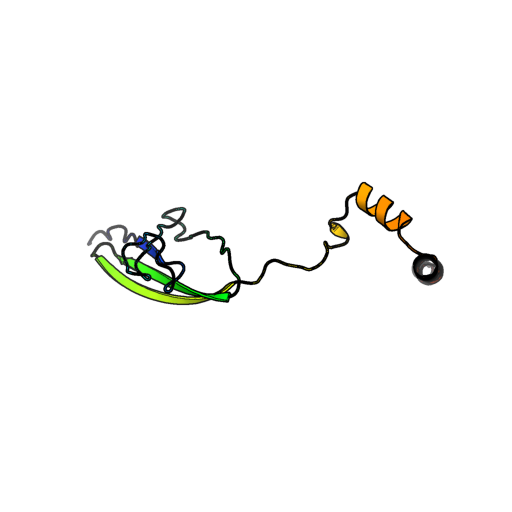 -0.050 -2.471 1.00 96.75 70 VAL A C 1
ATOM 554 O O . VAL A 1 70 ? -7.595 -0.685 -2.078 1.00 96.75 70 VAL A O 1
ATOM 557 N N . ASP A 1 71 ? -8.875 0.083 -3.757 1.00 97.38 71 ASP A N 1
ATOM 558 C CA . ASP A 1 71 ? -8.031 -0.459 -4.815 1.00 97.38 71 ASP A CA 1
ATOM 559 C C . ASP A 1 71 ? -6.836 0.466 -5.068 1.00 97.38 71 ASP A C 1
ATOM 561 O O . ASP A 1 71 ? -7.003 1.669 -5.299 1.00 97.38 71 ASP A O 1
ATOM 565 N N . ILE A 1 72 ? -5.636 -0.106 -5.095 1.00 95.81 72 ILE A N 1
ATOM 566 C CA . ILE A 1 72 ? -4.399 0.580 -5.474 1.00 95.81 72 ILE A CA 1
ATOM 567 C C . ILE A 1 72 ? -3.738 -0.133 -6.656 1.00 95.81 72 ILE A C 1
ATOM 569 O O . ILE A 1 72 ? -3.852 -1.346 -6.807 1.00 95.81 72 ILE A O 1
ATOM 573 N N . ASP A 1 73 ? -3.013 0.620 -7.483 1.00 95.94 73 ASP A N 1
ATOM 574 C CA . ASP A 1 73 ? -2.178 0.069 -8.552 1.00 95.94 73 ASP A CA 1
ATOM 575 C C . ASP A 1 73 ? -0.701 0.215 -8.176 1.00 95.94 73 ASP A C 1
ATOM 577 O O . ASP A 1 73 ? -0.161 1.324 -8.098 1.00 95.94 73 ASP A O 1
ATOM 581 N N . VAL A 1 74 ? -0.037 -0.916 -7.946 1.00 94.44 74 VAL A N 1
ATOM 582 C CA . VAL A 1 74 ? 1.398 -0.990 -7.674 1.00 94.44 74 VAL A CA 1
ATOM 583 C C . VAL A 1 74 ? 2.146 -0.966 -9.001 1.00 94.44 74 VAL A C 1
ATOM 585 O O . VAL A 1 74 ? 2.034 -1.881 -9.822 1.00 94.44 74 VAL A O 1
ATOM 588 N N . ALA A 1 75 ? 2.921 0.095 -9.216 1.00 91.00 75 ALA A N 1
ATOM 589 C CA . ALA A 1 75 ? 3.737 0.237 -10.412 1.00 91.00 75 ALA A CA 1
ATOM 590 C C . ALA A 1 75 ? 4.917 -0.754 -10.406 1.00 91.00 75 ALA A C 1
ATOM 592 O O . ALA A 1 75 ? 5.496 -1.007 -9.348 1.00 91.00 75 ALA A O 1
ATOM 593 N N . PRO A 1 76 ? 5.318 -1.282 -11.577 1.00 88.12 76 PRO A N 1
ATOM 594 C CA . PRO A 1 76 ? 6.542 -2.060 -11.685 1.00 88.12 76 PRO A CA 1
ATOM 595 C C . PRO A 1 76 ? 7.767 -1.200 -11.398 1.00 88.12 76 PRO A C 1
ATOM 597 O O . PRO A 1 76 ? 7.767 0.016 -11.615 1.00 88.12 76 PRO A O 1
ATOM 600 N N . GLU A 1 77 ? 8.835 -1.857 -10.956 1.00 81.38 77 GLU A N 1
ATOM 601 C CA . GLU A 1 77 ? 10.133 -1.214 -10.816 1.00 81.38 77 GLU A CA 1
ATOM 602 C C . GLU A 1 77 ? 10.563 -0.601 -12.159 1.00 81.38 77 GLU A C 1
ATOM 604 O O . GLU A 1 77 ? 10.379 -1.187 -13.232 1.00 81.38 77 GLU A O 1
ATOM 609 N N . SER A 1 78 ? 11.097 0.621 -12.113 1.00 73.75 78 SER A N 1
ATOM 610 C CA . SER A 1 78 ? 11.487 1.340 -13.323 1.00 73.75 78 SER A CA 1
ATOM 611 C C . SER A 1 78 ? 12.639 0.619 -14.016 1.00 73.75 78 SER A C 1
ATOM 613 O O . SER A 1 78 ? 13.770 0.638 -13.543 1.00 73.75 78 SER A O 1
ATOM 615 N N . THR A 1 79 ? 12.380 0.073 -15.202 1.00 68.94 79 THR A N 1
ATOM 616 C CA . THR A 1 79 ? 13.425 -0.462 -16.087 1.00 68.94 79 THR A CA 1
ATOM 617 C C . THR A 1 79 ? 14.063 0.617 -16.965 1.00 68.94 79 THR A C 1
ATOM 619 O O . THR A 1 79 ? 14.844 0.297 -17.863 1.00 68.94 79 THR A O 1
ATOM 622 N N . LEU A 1 80 ? 13.682 1.891 -16.796 1.00 59.69 80 LEU A N 1
ATOM 623 C CA . LEU A 1 80 ? 14.284 2.974 -17.564 1.00 59.69 80 LEU A CA 1
ATOM 624 C C . LEU A 1 80 ? 15.754 3.124 -17.152 1.00 59.69 80 LEU A C 1
ATOM 626 O O . LEU A 1 80 ? 16.046 3.116 -15.954 1.00 59.69 80 LEU A O 1
ATOM 630 N N . PRO A 1 81 ? 16.681 3.274 -18.116 1.00 59.38 81 PRO A N 1
ATOM 631 C CA . PRO A 1 81 ? 18.063 3.587 -17.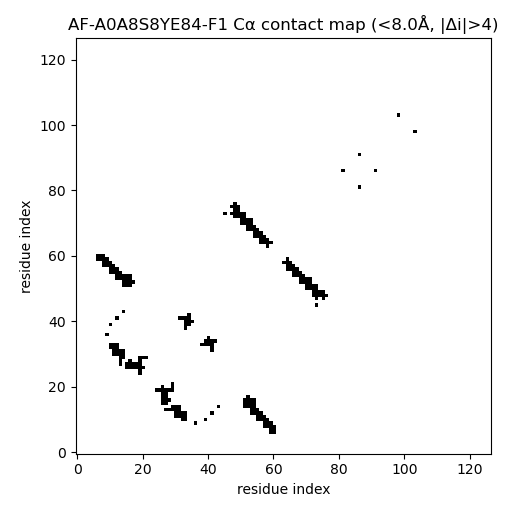790 1.00 59.38 81 PRO A CA 1
ATOM 632 C C . PRO A 1 81 ? 18.113 4.870 -16.942 1.00 59.38 81 PRO A C 1
ATOM 634 O O . PRO A 1 81 ? 17.265 5.750 -17.133 1.00 59.38 81 PRO A O 1
ATOM 637 N N . PRO A 1 82 ? 19.079 4.982 -16.011 1.00 60.31 82 PRO A N 1
ATOM 638 C CA . PRO A 1 82 ? 19.163 6.109 -15.091 1.00 60.31 82 PRO A CA 1
ATOM 639 C C . PRO A 1 82 ? 19.127 7.438 -15.848 1.00 60.31 82 PRO A C 1
ATOM 641 O O . PRO A 1 82 ? 19.641 7.568 -16.963 1.00 60.31 82 PRO A O 1
ATOM 644 N N . SER A 1 83 ? 18.494 8.438 -15.243 1.00 64.81 83 SER A N 1
ATOM 645 C CA . SER A 1 83 ? 18.447 9.779 -15.824 1.00 64.81 83 SER A CA 1
ATOM 646 C C . SER A 1 83 ? 19.846 10.407 -15.837 1.00 64.81 83 SER A C 1
ATOM 648 O O . SER A 1 83 ? 20.672 10.127 -14.973 1.00 64.81 83 SER A O 1
ATOM 650 N N . LEU A 1 84 ? 20.127 11.303 -16.793 1.00 59.84 84 LEU A N 1
ATOM 651 C CA . LEU A 1 84 ? 21.439 11.968 -16.920 1.00 59.84 84 LEU A CA 1
ATOM 652 C C . LEU A 1 84 ? 21.844 12.788 -15.677 1.00 59.84 84 LEU A C 1
ATOM 654 O O . LEU A 1 84 ? 23.017 13.117 -15.516 1.00 59.84 84 LEU A O 1
ATOM 658 N N . SER A 1 85 ? 20.890 13.123 -14.803 1.00 65.31 85 SER A N 1
ATOM 659 C CA . SER A 1 85 ? 21.140 13.758 -13.503 1.00 65.31 85 SER A CA 1
ATOM 660 C C . SER A 1 85 ? 21.723 12.815 -12.447 1.00 65.31 85 SER A C 1
ATOM 662 O O . SER A 1 85 ? 22.239 13.300 -11.445 1.00 65.31 85 SER A O 1
ATOM 664 N N . GLU A 1 86 ? 21.674 11.501 -12.665 1.00 69.00 86 GLU A N 1
ATOM 665 C CA . GLU A 1 86 ? 22.179 10.481 -11.734 1.00 69.00 86 GLU A CA 1
ATOM 666 C C . GLU A 1 86 ? 23.534 9.891 -12.155 1.00 69.00 86 GLU A C 1
ATOM 668 O O . GLU A 1 86 ? 24.068 9.011 -11.487 1.00 69.00 86 GLU A O 1
ATOM 673 N N . PHE A 1 87 ? 24.127 10.386 -13.245 1.00 70.62 87 PHE A N 1
ATOM 674 C CA . PHE A 1 87 ? 25.416 9.897 -13.736 1.00 70.62 87 PHE A CA 1
ATOM 675 C C . PHE A 1 87 ? 26.574 10.395 -12.861 1.00 70.62 87 PHE A C 1
ATOM 677 O O . PHE A 1 87 ? 26.760 11.604 -12.678 1.00 70.62 87 PHE A O 1
ATOM 684 N N . SER A 1 88 ? 27.406 9.468 -12.377 1.00 75.50 88 SER A N 1
ATOM 685 C CA . SER A 1 88 ? 28.663 9.795 -11.695 1.00 75.50 88 SER A CA 1
ATOM 686 C C . SER A 1 88 ? 29.718 10.332 -12.675 1.00 75.50 88 SER A C 1
ATOM 688 O O . SER A 1 88 ? 29.579 10.253 -13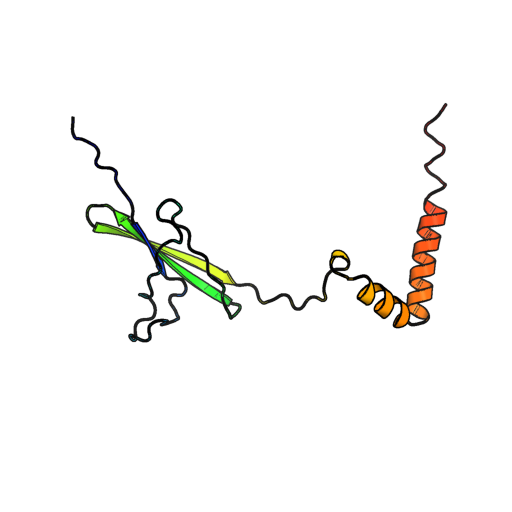.900 1.00 75.50 88 SER A O 1
ATOM 690 N N . ARG A 1 89 ? 30.821 10.891 -12.155 1.00 75.38 89 ARG A N 1
ATOM 691 C CA . ARG A 1 89 ? 31.933 11.361 -13.005 1.00 75.38 89 ARG A CA 1
ATOM 692 C C . ARG A 1 89 ? 32.578 10.212 -13.778 1.00 75.38 89 ARG A C 1
ATOM 694 O O . ARG A 1 89 ? 32.992 10.411 -14.923 1.00 75.38 89 ARG A O 1
ATOM 701 N N . GLU A 1 90 ? 32.669 9.035 -13.165 1.00 79.31 90 GLU A N 1
ATOM 702 C CA . GLU A 1 90 ? 33.169 7.834 -13.821 1.00 79.31 90 GLU A CA 1
ATOM 703 C C . GLU A 1 90 ? 32.265 7.430 -14.997 1.00 79.31 90 GLU A C 1
ATOM 705 O O . GLU A 1 90 ? 32.788 7.196 -16.092 1.00 79.31 90 GLU A O 1
ATOM 710 N N . ASP A 1 91 ? 30.938 7.469 -14.822 1.00 79.12 91 ASP A N 1
ATOM 711 C CA . ASP A 1 91 ? 29.955 7.124 -15.864 1.00 79.12 91 ASP A CA 1
ATOM 712 C C . ASP A 1 91 ? 30.017 8.078 -17.059 1.00 79.12 91 ASP A C 1
ATOM 714 O O . ASP A 1 91 ? 30.021 7.642 -18.211 1.00 79.12 91 ASP A O 1
ATOM 718 N N . TRP A 1 92 ? 30.175 9.381 -16.803 1.00 77.06 92 TRP A N 1
ATOM 719 C CA . TRP A 1 92 ? 30.394 10.374 -17.859 1.00 77.06 92 TRP A CA 1
ATOM 720 C C . TRP A 1 92 ? 31.650 10.081 -18.681 1.00 77.06 92 TRP A C 1
ATOM 722 O O . TRP A 1 92 ? 31.641 10.193 -19.908 1.00 77.06 92 TRP A O 1
ATOM 732 N N . SER A 1 93 ? 32.741 9.687 -18.018 1.00 77.25 93 SER A N 1
ATOM 733 C CA . SER A 1 93 ? 34.000 9.375 -18.697 1.00 77.25 93 SER A CA 1
ATOM 734 C C . SER A 1 93 ? 33.914 8.090 -19.522 1.00 77.25 93 SER A C 1
ATOM 736 O O . SER A 1 93 ? 34.484 8.018 -20.612 1.00 77.25 93 SER A O 1
ATOM 738 N N . ALA A 1 94 ? 33.193 7.085 -19.020 1.00 79.50 94 ALA A N 1
ATOM 739 C CA . ALA A 1 94 ? 32.985 5.814 -19.698 1.00 79.50 94 ALA A CA 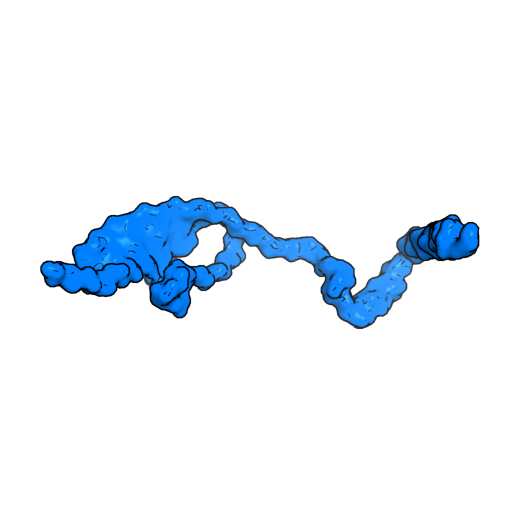1
ATOM 740 C C . ALA A 1 94 ? 32.077 5.989 -20.919 1.00 79.50 94 ALA A C 1
ATOM 742 O O . ALA A 1 94 ? 32.411 5.508 -22.000 1.00 79.50 94 ALA A O 1
ATOM 743 N N . TRP A 1 95 ? 30.994 6.753 -20.771 1.00 75.25 95 TRP A N 1
ATOM 744 C CA . TRP A 1 95 ? 30.103 7.104 -21.869 1.00 75.25 95 TRP A CA 1
ATOM 745 C C . TRP A 1 95 ? 30.833 7.892 -22.962 1.00 75.25 95 TRP A C 1
ATOM 747 O O . TRP A 1 95 ? 30.820 7.485 -24.117 1.00 75.25 95 TRP A O 1
ATOM 757 N N . MET A 1 96 ? 31.588 8.943 -22.619 1.00 75.62 96 MET A N 1
ATOM 758 C CA . MET A 1 96 ? 32.370 9.704 -23.610 1.00 75.62 96 MET A CA 1
ATOM 759 C C . MET A 1 96 ? 33.368 8.840 -24.396 1.00 75.62 96 MET A C 1
ATOM 761 O O . MET A 1 96 ? 33.679 9.148 -25.544 1.00 75.62 96 MET A O 1
ATOM 765 N N . ARG A 1 97 ? 33.873 7.758 -23.792 1.00 78.44 97 ARG A N 1
ATOM 766 C CA . ARG A 1 97 ? 34.771 6.794 -24.448 1.00 78.44 97 ARG A CA 1
ATOM 767 C C . ARG A 1 97 ? 34.035 5.776 -25.320 1.00 78.44 97 ARG A C 1
ATOM 769 O O . ARG A 1 97 ? 34.658 5.226 -26.222 1.00 78.44 97 ARG A O 1
ATOM 776 N N . SER A 1 98 ? 32.756 5.505 -25.053 1.00 73.81 98 SER A N 1
ATOM 777 C CA . SER A 1 98 ? 31.940 4.548 -25.812 1.00 73.81 98 SER A CA 1
ATOM 778 C C . SER A 1 98 ? 31.157 5.185 -26.964 1.00 73.81 98 SER A C 1
ATOM 780 O O . SER A 1 98 ? 30.628 4.468 -27.814 1.00 73.81 98 SER A O 1
ATOM 782 N N . ILE A 1 99 ? 31.113 6.519 -27.039 1.00 79.56 99 ILE A N 1
ATOM 783 C CA . ILE A 1 99 ? 30.505 7.257 -28.151 1.00 79.56 99 ILE A CA 1
ATOM 784 C C . ILE A 1 99 ? 31.249 6.951 -29.460 1.00 79.56 99 ILE A C 1
ATOM 786 O O . ILE A 1 99 ? 32.423 7.278 -29.631 1.00 79.56 99 ILE A O 1
ATOM 790 N N . GLY A 1 100 ? 30.533 6.348 -30.411 1.00 73.06 100 GLY A N 1
ATOM 791 C CA . GLY A 1 100 ? 30.990 6.168 -31.790 1.00 73.06 100 GLY A CA 1
ATOM 792 C C . GLY A 1 100 ? 31.002 7.479 -32.589 1.00 73.06 100 GLY A C 1
ATOM 793 O O . GLY A 1 100 ? 30.399 8.478 -32.192 1.00 73.06 100 GLY A O 1
ATOM 794 N N . ALA A 1 101 ? 31.670 7.471 -33.747 1.00 76.69 101 ALA A N 1
ATOM 795 C CA . ALA A 1 101 ? 31.902 8.664 -34.572 1.00 76.69 101 ALA A CA 1
ATOM 796 C C . ALA A 1 101 ? 30.618 9.443 -34.930 1.00 76.69 101 ALA A C 1
ATOM 798 O O . ALA A 1 101 ? 30.624 10.675 -34.918 1.00 76.69 101 ALA A O 1
ATOM 799 N N . ASP A 1 102 ? 29.507 8.742 -35.169 1.00 74.44 102 ASP A N 1
ATOM 800 C CA . ASP A 1 102 ? 28.226 9.358 -35.540 1.00 74.44 102 ASP A CA 1
ATOM 801 C C . ASP A 1 102 ? 27.604 10.163 -34.388 1.00 74.44 102 ASP A C 1
ATOM 803 O O . ASP A 1 102 ? 27.094 11.269 -34.580 1.00 74.44 102 ASP A O 1
ATOM 807 N N . ALA A 1 103 ? 27.699 9.648 -33.161 1.00 78.31 103 ALA A N 1
ATOM 808 C CA . ALA A 1 103 ? 27.187 10.324 -31.975 1.00 78.31 103 ALA A CA 1
ATOM 809 C C . ALA A 1 103 ? 28.080 11.511 -31.560 1.00 78.31 103 ALA A C 1
ATOM 811 O O . ALA A 1 103 ? 27.565 12.540 -31.118 1.00 78.31 103 ALA A O 1
ATOM 812 N N . ALA A 1 104 ? 29.396 11.432 -31.793 1.00 82.94 104 ALA A N 1
ATOM 813 C CA . ALA A 1 104 ? 30.307 12.564 -31.609 1.00 82.94 104 ALA A CA 1
ATOM 814 C C . ALA A 1 104 ? 30.010 13.713 -32.591 1.00 82.94 104 ALA A C 1
ATOM 816 O O . ALA A 1 104 ? 30.008 14.881 -32.195 1.00 82.94 104 ALA A O 1
ATOM 817 N N . LEU A 1 105 ? 29.709 13.392 -33.857 1.00 83.62 105 LEU A N 1
ATOM 818 C CA . LEU A 1 105 ? 29.314 14.380 -34.863 1.00 83.62 105 LEU A CA 1
ATOM 819 C C . LEU A 1 105 ? 28.013 15.089 -34.462 1.00 83.62 105 LEU A C 1
ATOM 821 O O . LEU A 1 105 ? 27.947 16.319 -34.494 1.00 83.62 105 LEU A O 1
ATOM 825 N N . PHE A 1 106 ? 26.997 14.327 -34.049 1.00 82.31 106 PHE A N 1
ATOM 826 C CA . PHE A 1 106 ? 25.719 14.885 -33.608 1.00 82.31 106 PHE A CA 1
ATOM 827 C C . PHE A 1 106 ? 25.885 15.810 -32.394 1.00 82.31 106 PHE A C 1
ATOM 829 O O . PHE A 1 106 ? 25.387 16.937 -32.408 1.00 82.31 106 PHE A O 1
ATOM 836 N N . LEU A 1 107 ? 26.652 15.386 -31.383 1.00 86.00 107 LEU A N 1
ATOM 837 C CA . LEU A 1 107 ? 26.966 16.216 -30.218 1.00 86.00 107 LEU A CA 1
ATOM 838 C C . LEU A 1 107 ? 27.690 17.511 -30.624 1.00 86.00 107 LEU A C 1
ATOM 840 O O . LEU A 1 107 ? 27.348 18.592 -30.143 1.00 86.00 107 LEU A O 1
ATOM 844 N N . GLY A 1 108 ? 28.641 17.421 -31.557 1.00 87.50 108 GLY A N 1
ATOM 845 C CA . GLY A 1 108 ? 29.337 18.581 -32.111 1.00 87.50 108 GLY A CA 1
ATOM 846 C C . GLY A 1 108 ? 28.399 19.574 -32.803 1.00 87.50 108 GLY A C 1
ATOM 847 O O . GLY A 1 108 ? 28.535 20.781 -32.606 1.00 87.50 108 GLY A O 1
ATOM 848 N N . LEU A 1 109 ? 27.409 19.089 -33.559 1.00 89.44 109 LEU A N 1
ATOM 849 C CA . LEU A 1 109 ? 26.404 19.935 -34.213 1.00 89.44 109 LEU A CA 1
ATOM 850 C C . LEU A 1 109 ? 25.490 20.639 -33.204 1.00 89.44 109 LEU A C 1
ATOM 852 O O . LEU A 1 109 ? 25.202 21.823 -33.378 1.00 89.44 109 LEU A O 1
ATOM 856 N N . VAL A 1 110 ? 25.080 19.955 -32.131 1.00 88.62 110 VAL A N 1
ATOM 857 C CA . VAL A 1 110 ? 24.294 20.562 -31.042 1.00 88.62 110 VAL A CA 1
ATOM 858 C C . VAL A 1 110 ? 25.094 21.666 -30.350 1.00 88.62 110 VAL A C 1
ATOM 860 O O . VAL A 1 110 ? 24.588 22.775 -30.175 1.00 88.62 110 VAL A O 1
ATOM 863 N N . ILE A 1 111 ? 26.363 21.407 -30.019 1.00 89.69 111 ILE A N 1
ATOM 864 C CA . ILE A 1 111 ? 27.255 22.412 -29.420 1.00 89.69 111 ILE A CA 1
ATOM 865 C C . ILE A 1 111 ? 27.433 23.606 -30.367 1.00 89.69 111 ILE A C 1
ATOM 867 O O . ILE 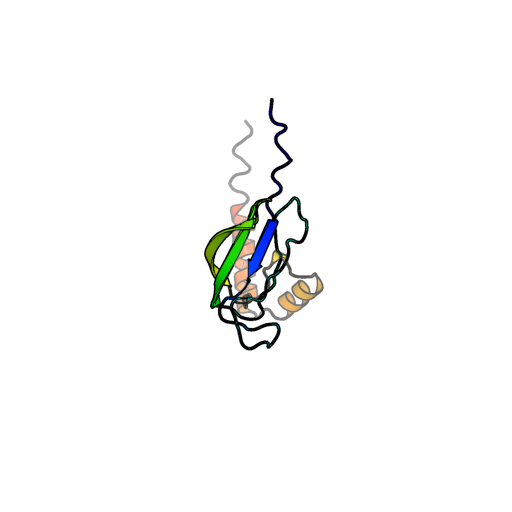A 1 111 ? 27.305 24.752 -29.938 1.00 89.69 111 ILE A O 1
ATOM 871 N N . ALA A 1 112 ? 27.677 23.362 -31.658 1.00 90.69 112 ALA A N 1
ATOM 872 C CA . ALA A 1 112 ? 27.825 24.421 -32.652 1.00 90.69 112 ALA A CA 1
ATOM 873 C C . ALA A 1 112 ? 26.550 25.267 -32.781 1.00 90.69 112 ALA A C 1
ATOM 875 O O . ALA A 1 112 ? 26.634 26.494 -32.811 1.00 90.69 112 ALA A O 1
ATOM 876 N N . ALA A 1 113 ? 25.373 24.638 -32.799 1.00 89.75 113 ALA A N 1
ATOM 877 C CA . ALA A 1 113 ? 24.092 25.336 -32.838 1.00 89.75 113 ALA A CA 1
ATOM 878 C C . ALA A 1 113 ? 23.872 26.207 -31.591 1.00 89.75 113 ALA A C 1
ATOM 880 O O . ALA A 1 113 ? 23.435 27.348 -31.720 1.00 89.75 113 ALA A O 1
ATOM 881 N N . LEU A 1 114 ? 24.227 25.719 -30.398 1.00 86.25 114 LEU A N 1
ATOM 882 C CA . LEU A 1 114 ? 24.133 26.490 -29.153 1.00 86.25 114 LEU A CA 1
ATOM 883 C C . LEU A 1 114 ? 25.097 27.683 -29.147 1.00 86.25 114 LEU A C 1
ATOM 885 O O . LEU A 1 114 ? 24.693 28.801 -28.832 1.00 86.25 114 LEU A O 1
ATOM 889 N N . VAL A 1 115 ? 26.353 27.477 -29.555 1.00 87.81 115 VAL A N 1
ATOM 890 C CA . VAL A 1 115 ? 27.374 28.538 -29.614 1.00 87.81 115 VAL A CA 1
ATOM 891 C C . VAL A 1 115 ? 27.044 29.589 -30.674 1.00 87.81 115 VAL A C 1
ATOM 893 O O . VAL A 1 115 ? 27.287 30.771 -30.446 1.00 87.81 115 VAL A O 1
ATOM 896 N N . LEU A 1 116 ? 26.487 29.189 -31.820 1.00 83.31 116 LEU A N 1
ATOM 897 C CA . LEU A 1 116 ? 26.086 30.099 -32.899 1.00 83.31 116 LEU A CA 1
ATOM 898 C C . LEU A 1 116 ? 24.704 30.733 -32.675 1.00 83.31 116 LEU A C 1
ATOM 900 O O . LEU A 1 116 ? 24.432 31.790 -33.244 1.00 83.31 116 LEU A O 1
ATOM 904 N N . GLY A 1 117 ? 23.845 30.121 -31.856 1.00 74.00 117 GLY A N 1
ATOM 905 C CA . GLY A 1 117 ? 22.555 30.670 -31.429 1.00 74.00 117 GLY A CA 1
ATOM 906 C C . GLY A 1 117 ? 22.676 31.694 -30.295 1.00 74.00 117 GLY A C 1
ATOM 907 O O . GLY A 1 117 ? 21.921 32.661 -30.257 1.00 74.00 117 GLY A O 1
ATOM 908 N N . TYR A 1 118 ? 23.671 31.547 -29.415 1.00 63.56 118 TYR A N 1
ATOM 909 C CA . TYR A 1 118 ? 23.910 32.435 -28.271 1.00 63.56 118 TYR A CA 1
ATOM 910 C C . TYR A 1 118 ? 24.297 33.909 -28.587 1.00 63.56 118 TYR A C 1
ATOM 912 O O . TYR A 1 118 ? 23.953 34.782 -27.789 1.00 63.56 118 TYR A O 1
ATOM 920 N N . PRO A 1 119 ? 24.948 34.294 -29.710 1.00 56.53 119 PRO A N 1
ATOM 921 C CA . PRO A 1 119 ? 25.410 35.665 -29.908 1.00 56.53 119 PRO A CA 1
ATOM 922 C C . PRO A 1 119 ? 24.430 36.591 -30.652 1.00 56.53 119 PRO A C 1
ATOM 924 O O . PRO A 1 119 ? 24.851 37.674 -31.065 1.00 56.53 119 PRO A O 1
ATOM 927 N N . ARG A 1 120 ? 23.141 36.245 -30.822 1.00 55.47 120 ARG A N 1
ATOM 928 C CA . ARG A 1 120 ? 22.167 37.159 -31.467 1.00 55.47 120 ARG A CA 1
ATOM 929 C C . ARG A 1 120 ? 21.153 37.863 -30.564 1.00 55.47 120 ARG A C 1
ATOM 931 O O . ARG A 1 120 ? 20.557 38.809 -31.060 1.00 55.47 120 ARG A O 1
ATOM 938 N N . ASP A 1 121 ? 21.051 37.534 -29.275 1.00 56.69 121 ASP A N 1
ATOM 939 C CA . ASP A 1 121 ? 20.124 38.234 -28.356 1.00 56.69 121 ASP A CA 1
ATOM 940 C C . ASP A 1 121 ? 20.800 39.050 -27.241 1.00 56.69 121 ASP A C 1
ATOM 942 O O . ASP A 1 121 ? 20.153 39.837 -26.556 1.00 56.69 121 ASP A O 1
ATOM 946 N N . ALA A 1 122 ? 22.123 38.974 -27.079 1.00 55.53 122 ALA A N 1
ATOM 947 C CA . ALA A 1 122 ? 22.816 39.729 -26.027 1.00 55.53 122 ALA A CA 1
ATOM 948 C C . ALA A 1 122 ? 23.121 41.205 -26.382 1.00 55.53 122 ALA A C 1
ATOM 950 O O . ALA A 1 122 ? 23.844 41.872 -25.641 1.00 55.53 122 ALA A O 1
ATOM 951 N N . ARG A 1 123 ? 22.621 41.738 -27.512 1.00 56.12 123 ARG A N 1
ATOM 952 C CA . ARG A 1 123 ? 22.972 43.093 -27.998 1.00 56.12 123 ARG A CA 1
ATOM 953 C C . ARG A 1 123 ? 21.794 44.044 -28.244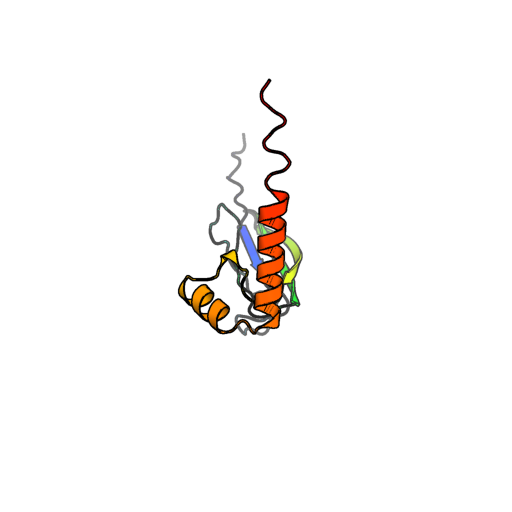 1.00 56.12 123 ARG A C 1
ATOM 955 O O . ARG A 1 123 ? 21.980 45.047 -28.923 1.00 56.12 123 ARG A O 1
ATOM 962 N N . THR A 1 124 ? 20.616 43.773 -27.683 1.00 56.03 124 THR A N 1
ATOM 963 C CA . THR A 1 124 ? 19.422 44.636 -27.839 1.00 56.03 124 THR A CA 1
ATOM 964 C C . THR A 1 124 ? 18.846 45.192 -26.535 1.00 56.03 124 THR A C 1
ATOM 966 O O . THR A 1 124 ? 17.830 45.876 -26.566 1.00 56.03 124 THR A O 1
ATOM 969 N N . HIS A 1 125 ? 19.529 45.029 -25.397 1.00 51.66 125 HIS A N 1
ATOM 970 C CA . HIS A 1 125 ? 19.159 45.707 -24.147 1.00 51.66 125 HIS A CA 1
ATOM 971 C C . HIS A 1 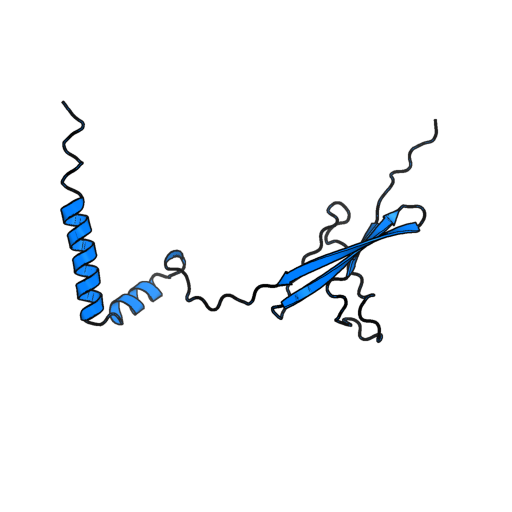125 ? 20.343 46.450 -23.514 1.00 51.66 125 HIS A C 1
ATOM 973 O O . HIS A 1 125 ? 20.835 46.078 -22.452 1.00 51.66 125 HIS A O 1
ATOM 979 N N . ARG A 1 126 ? 20.811 47.515 -24.175 1.00 51.81 126 ARG A N 1
ATOM 980 C CA . ARG A 1 126 ? 21.450 48.688 -23.544 1.00 51.81 126 ARG A CA 1
ATOM 981 C C . ARG A 1 126 ? 21.582 49.804 -24.582 1.00 51.81 126 ARG A C 1
ATOM 983 O O . ARG A 1 126 ? 22.389 49.672 -25.499 1.00 51.81 126 ARG A O 1
ATOM 990 N N . GLY A 1 127 ? 20.830 50.886 -24.388 1.00 42.06 127 GLY A N 1
ATOM 991 C CA . GLY A 1 127 ? 20.891 52.117 -25.179 1.00 42.06 127 GLY A CA 1
ATOM 992 C C . GLY A 1 127 ? 19.522 52.544 -25.654 1.00 42.06 127 GLY A C 1
ATOM 993 O O . GLY A 1 127 ? 19.212 52.220 -26.816 1.00 42.06 127 GLY A O 1
#

Sequence (127 aa):
MRCLAEQRILALWELDLEVDDDEDGIADNDWVPPVREDTYRVAVVYGEAGRRTVRIEACDALNQCAMLDVDIDVAPESTLPPSLSEFSREDWSAWMRSIGADAALFLGLVIAALVLGYPRDARTHRG